Protein AF-A0A7S0MEK9-F1 (afdb_monomer_lite)

Sequence (105 aa):
RLGFVVPIWSTVTAEIKHGTGDGYAVLSGGAAMLDNGMVSFPSLVINRAGFGYVLTFVAGNMVVESDLFQVTSGIANSIKVHNLTKLWKPNAVFPSIVVEVLDVG

Secondary structure (DSSP, 8-state):
-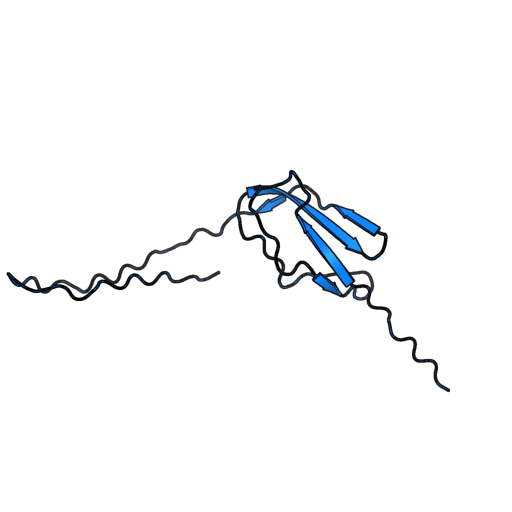---------EEEEEEPTTSS-TT--EES-EEE-BTTB---TT-EESS-EEEE-EEEEETTEEEEPPPEEEPPPP--------------TTPPPPPPP-------

Foldseek 3Di:
DDDPPPPPFWKKFKDWDPPFWDNPWDWDQRIFTDDPNDTDRPPTDTPDWTWFIKMWMDTPPDIDIDDTDTDDDDPLPDQDQPPPPDPDDPPDDDDDRDGDRDDDD

pLDDT: mean 72.7, std 20.37, range [36.72, 96.25]

Radius of gyration: 23.74 Å; chains: 1; bounding box: 60×21×68 Å

Structure (mmCIF, N/CA/C/O backbone):
data_AF-A0A7S0MEK9-F1
#
_entry.id   AF-A0A7S0MEK9-F1
#
loop_
_atom_site.group_PDB
_atom_site.id
_atom_site.type_symbol
_atom_site.label_atom_id
_atom_site.label_alt_id
_atom_site.label_comp_id
_atom_site.label_asym_id
_atom_site.label_entity_id
_atom_site.label_seq_id
_atom_site.pdbx_PDB_ins_code
_atom_site.Cartn_x
_atom_site.Cartn_y
_atom_site.Cartn_z
_atom_site.occupancy
_atom_site.B_iso_or_equiv
_atom_site.auth_seq_id
_atom_site.auth_comp_id
_atom_site.auth_asym_id
_atom_site.auth_atom_id
_atom_site.pdbx_PDB_model_num
ATOM 1 N N . ARG A 1 1 ? 40.146 -5.318 -15.845 1.00 49.53 1 ARG A N 1
ATOM 2 C CA . ARG A 1 1 ? 39.193 -4.616 -14.953 1.00 49.53 1 ARG A 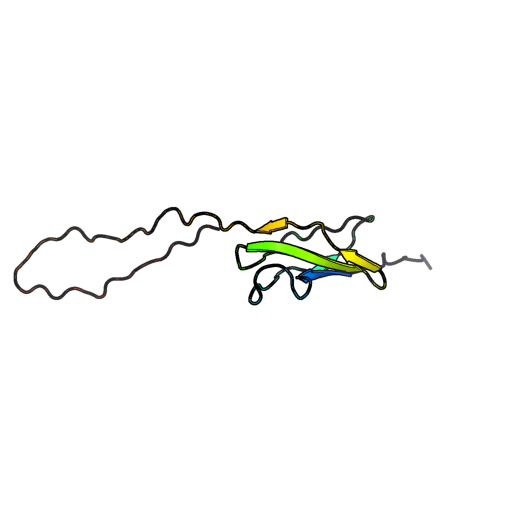CA 1
ATOM 3 C C . ARG A 1 1 ? 37.857 -5.333 -15.081 1.00 49.53 1 ARG A C 1
ATOM 5 O O . ARG A 1 1 ? 37.280 -5.293 -16.155 1.00 49.53 1 ARG A O 1
ATOM 12 N N . LEU A 1 2 ? 37.464 -6.088 -14.054 1.00 41.53 2 LEU A N 1
ATOM 13 C CA . LEU A 1 2 ? 36.213 -6.851 -14.015 1.00 41.53 2 LEU A CA 1
ATOM 14 C C . LEU A 1 2 ? 35.038 -5.869 -14.135 1.00 41.53 2 LEU A C 1
ATOM 16 O O . LEU A 1 2 ? 34.962 -4.908 -13.370 1.00 41.53 2 LEU A O 1
ATOM 20 N N . GLY A 1 3 ? 34.186 -6.059 -15.141 1.00 48.41 3 GLY A N 1
ATOM 21 C CA . GLY A 1 3 ? 32.975 -5.270 -15.332 1.00 48.41 3 GLY A CA 1
ATOM 22 C C . GLY A 1 3 ? 31.895 -5.773 -14.388 1.00 48.41 3 GLY A C 1
ATOM 23 O O . GLY A 1 3 ? 31.186 -6.717 -14.712 1.00 48.41 3 GLY A O 1
ATOM 24 N N . PHE A 1 4 ? 31.799 -5.169 -13.207 1.00 46.28 4 PHE A N 1
ATOM 25 C CA . PHE A 1 4 ? 30.634 -5.331 -12.350 1.00 46.28 4 PHE A CA 1
ATOM 26 C C . PHE A 1 4 ? 29.470 -4.589 -13.016 1.00 46.28 4 PHE A C 1
ATOM 28 O O . PHE A 1 4 ? 29.423 -3.359 -12.999 1.00 46.28 4 PHE A O 1
ATOM 35 N N . VAL A 1 5 ? 28.563 -5.326 -13.658 1.00 50.34 5 VAL A N 1
ATOM 36 C CA . VAL A 1 5 ? 27.223 -4.806 -13.933 1.00 50.34 5 VAL A CA 1
ATOM 37 C C . VAL A 1 5 ? 26.540 -4.739 -12.575 1.00 50.34 5 VAL A C 1
ATOM 39 O O . VAL A 1 5 ? 26.160 -5.765 -12.018 1.00 50.34 5 VAL A O 1
ATOM 42 N N . VAL A 1 6 ? 26.449 -3.534 -12.012 1.00 42.12 6 VAL A N 1
ATOM 43 C CA . VAL A 1 6 ? 25.510 -3.268 -10.921 1.00 42.12 6 VAL A CA 1
ATOM 44 C C . VAL A 1 6 ? 24.129 -3.615 -11.490 1.00 42.12 6 VAL A C 1
ATOM 46 O O . VAL A 1 6 ? 23.776 -3.046 -12.528 1.00 42.12 6 VAL A O 1
ATOM 49 N N . PRO A 1 7 ? 23.360 -4.548 -10.904 1.00 53.50 7 PRO A N 1
ATOM 50 C CA . PRO A 1 7 ? 21.990 -4.755 -11.340 1.00 53.50 7 PRO A CA 1
ATOM 51 C C . PRO A 1 7 ? 21.269 -3.418 -11.169 1.00 53.50 7 PRO A C 1
ATOM 53 O O . PRO A 1 7 ? 21.264 -2.858 -10.078 1.00 53.50 7 PRO A O 1
ATOM 56 N N . ILE A 1 8 ? 20.711 -2.853 -12.237 1.00 57.72 8 ILE A N 1
ATOM 57 C CA . ILE A 1 8 ? 19.874 -1.658 -12.109 1.00 57.72 8 ILE A CA 1
ATOM 58 C C . ILE A 1 8 ? 18.513 -2.097 -11.566 1.00 57.72 8 ILE A C 1
ATOM 60 O O . ILE A 1 8 ? 17.546 -2.238 -12.312 1.00 57.72 8 ILE A O 1
ATOM 64 N N . TRP A 1 9 ? 18.449 -2.382 -10.263 1.00 61.78 9 TRP A N 1
ATOM 65 C CA . TRP A 1 9 ? 17.178 -2.592 -9.575 1.00 61.78 9 TRP A CA 1
ATOM 66 C C . TRP A 1 9 ? 16.338 -1.339 -9.812 1.00 61.78 9 TRP A C 1
ATOM 68 O O . TRP A 1 9 ? 16.685 -0.245 -9.367 1.00 61.78 9 TRP A O 1
ATOM 78 N N . SER A 1 10 ? 15.280 -1.479 -10.601 1.00 74.38 10 SER A N 1
ATOM 79 C CA . SER A 1 10 ? 14.345 -0.387 -10.829 1.00 74.38 10 SER A CA 1
ATOM 80 C C . SER A 1 10 ? 13.371 -0.369 -9.660 1.00 74.38 10 SER A C 1
ATOM 82 O O . SER A 1 10 ? 12.841 -1.409 -9.272 1.00 74.38 10 SER A O 1
ATOM 84 N N . THR A 1 11 ? 13.163 0.799 -9.064 1.00 86.44 11 THR A N 1
ATOM 85 C CA . THR A 1 11 ? 12.116 0.975 -8.057 1.00 86.44 11 THR A CA 1
ATOM 86 C C . THR A 1 11 ? 10.765 0.988 -8.758 1.00 86.44 11 THR A C 1
ATOM 88 O O . THR A 1 11 ? 10.605 1.653 -9.784 1.00 86.44 11 THR A O 1
ATOM 91 N N . VAL A 1 12 ? 9.798 0.272 -8.194 1.00 89.94 12 VAL A N 1
ATOM 92 C CA . VAL A 1 12 ? 8.391 0.358 -8.577 1.00 89.94 12 VAL A CA 1
ATOM 93 C C . VAL A 1 12 ? 7.656 1.121 -7.489 1.00 89.94 12 VAL A C 1
ATOM 95 O O . VAL A 1 12 ? 7.813 0.816 -6.301 1.00 89.94 12 VAL A O 1
ATOM 98 N N . THR A 1 13 ? 6.856 2.101 -7.889 1.00 93.38 13 THR A N 1
ATOM 99 C CA . THR A 1 13 ? 5.940 2.803 -6.990 1.00 93.38 13 THR A CA 1
ATOM 100 C C . THR A 1 13 ? 4.507 2.351 -7.235 1.00 93.38 13 THR A C 1
ATOM 102 O O . THR A 1 13 ? 4.131 2.039 -8.359 1.00 93.38 13 THR A O 1
ATOM 105 N N . ALA A 1 14 ? 3.711 2.295 -6.178 1.00 92.56 14 ALA A N 1
ATOM 106 C CA . ALA A 1 14 ? 2.293 1.999 -6.175 1.00 92.56 14 ALA A CA 1
ATOM 107 C C . ALA A 1 14 ? 1.563 3.192 -5.559 1.00 92.56 14 ALA A C 1
ATOM 109 O O . ALA A 1 14 ? 2.018 3.737 -4.551 1.00 92.56 14 ALA A O 1
ATOM 110 N N . GLU A 1 15 ? 0.435 3.574 -6.147 1.00 95.25 15 GLU A N 1
ATOM 111 C CA . GLU A 1 15 ? -0.431 4.661 -5.685 1.00 95.25 15 GLU A CA 1
ATOM 112 C C . GLU A 1 15 ? -1.904 4.274 -5.867 1.00 95.25 15 GLU A C 1
ATOM 114 O O . GLU A 1 15 ? -2.236 3.449 -6.719 1.00 95.25 15 GLU A O 1
ATOM 119 N N . ILE A 1 16 ? -2.809 4.859 -5.073 1.00 95.00 16 ILE A N 1
ATOM 120 C CA . ILE A 1 16 ? -4.253 4.704 -5.307 1.00 95.00 16 ILE A CA 1
ATOM 121 C C . ILE A 1 16 ? -4.628 5.536 -6.531 1.00 95.00 16 ILE A C 1
ATOM 123 O O . ILE A 1 16 ? -4.370 6.741 -6.574 1.00 95.00 16 ILE A O 1
ATOM 127 N N . LYS A 1 17 ? -5.279 4.905 -7.510 1.00 96.25 17 LYS A N 1
ATOM 128 C CA . LYS A 1 17 ? -5.767 5.595 -8.702 1.00 96.25 17 LYS A CA 1
ATOM 129 C C . LYS A 1 17 ? -6.797 6.653 -8.312 1.00 96.25 17 LYS A C 1
ATOM 131 O O . LYS A 1 17 ? -7.773 6.372 -7.610 1.00 96.25 17 LYS A O 1
ATOM 136 N N . HIS A 1 18 ? -6.614 7.864 -8.826 1.00 94.25 18 HIS A N 1
ATOM 137 C CA . HIS A 1 18 ? -7.530 8.968 -8.569 1.00 94.25 18 HIS A CA 1
ATOM 138 C C . HIS A 1 18 ? -8.964 8.642 -9.025 1.00 94.25 18 HIS A C 1
ATOM 140 O O . HIS A 1 18 ? -9.181 8.131 -10.124 1.00 94.25 18 HIS A O 1
ATOM 146 N N . GLY A 1 19 ? -9.946 8.963 -8.177 1.00 93.00 19 GLY A N 1
ATOM 147 C CA . GLY A 1 19 ? -11.362 8.676 -8.425 1.00 93.00 19 GLY A CA 1
ATOM 148 C C . GLY A 1 19 ? -11.789 7.232 -8.133 1.00 93.00 19 GLY A C 1
ATOM 149 O O . GLY A 1 19 ? -12.897 6.856 -8.506 1.00 93.00 19 GLY A O 1
ATOM 150 N N . THR A 1 20 ? -10.942 6.429 -7.481 1.00 93.44 20 THR A N 1
ATOM 151 C CA . THR A 1 20 ? -11.265 5.056 -7.055 1.00 93.44 20 THR A CA 1
ATOM 152 C C . THR A 1 20 ? -11.220 4.930 -5.531 1.00 93.44 20 THR A C 1
ATOM 154 O O . THR A 1 20 ? -10.527 5.700 -4.865 1.00 93.44 20 THR A O 1
ATOM 157 N N . GLY A 1 21 ? -11.964 3.972 -4.971 1.00 90.69 21 GLY A N 1
ATOM 158 C CA . GLY A 1 21 ? -12.039 3.752 -3.523 1.00 90.69 21 GLY A CA 1
ATOM 159 C C . GLY A 1 21 ? -12.618 4.924 -2.714 1.00 90.69 21 GLY A C 1
ATOM 160 O O . GLY A 1 21 ? -13.439 5.701 -3.200 1.00 90.69 21 GLY A O 1
ATOM 161 N N . ASP A 1 22 ? -12.202 5.033 -1.447 1.00 90.94 22 ASP A N 1
ATOM 162 C CA . ASP A 1 22 ? -12.536 6.164 -0.567 1.00 90.94 22 ASP A CA 1
ATOM 163 C C . ASP A 1 22 ? -11.622 7.367 -0.854 1.00 90.94 22 ASP A C 1
ATOM 165 O O . ASP A 1 22 ? -10.397 7.238 -0.861 1.00 90.94 22 ASP A O 1
ATOM 169 N N . GLY A 1 23 ? -12.208 8.554 -1.041 1.00 90.44 23 GLY A N 1
ATOM 170 C CA . GLY A 1 23 ? -11.474 9.768 -1.426 1.00 90.44 23 GLY A CA 1
ATOM 171 C C . GLY A 1 23 ? -10.480 10.302 -0.386 1.00 90.44 23 GLY A C 1
ATOM 172 O O . GLY A 1 23 ? -9.694 11.192 -0.700 1.00 90.44 23 GLY A O 1
ATOM 173 N N . TYR A 1 24 ? -10.492 9.773 0.836 1.00 88.50 24 TYR A N 1
ATOM 174 C CA . TYR A 1 24 ? -9.546 10.115 1.899 1.00 88.50 24 TYR A CA 1
ATOM 175 C C . TYR A 1 24 ? -8.659 8.921 2.289 1.00 88.50 24 TYR A C 1
ATOM 177 O O . TYR A 1 24 ? -8.019 8.938 3.350 1.00 88.50 24 TYR A O 1
ATOM 185 N N . ALA A 1 25 ? -8.648 7.863 1.476 1.00 88.94 25 ALA A N 1
ATOM 186 C CA . ALA A 1 25 ? -7.741 6.745 1.652 1.00 88.94 25 ALA A CA 1
ATOM 187 C C . ALA A 1 25 ? -6.300 7.154 1.330 1.00 88.94 25 ALA A C 1
ATOM 189 O O . ALA A 1 25 ? -6.028 7.911 0.401 1.00 88.94 25 ALA A O 1
ATOM 190 N N . VAL A 1 26 ? -5.370 6.613 2.106 1.00 91.25 26 VAL A N 1
ATOM 191 C CA . VAL A 1 26 ? -3.932 6.823 1.981 1.00 91.25 26 VAL A CA 1
ATOM 192 C C . VAL A 1 26 ? -3.277 5.463 1.813 1.00 91.25 26 VAL A C 1
ATOM 194 O O . VAL A 1 26 ? -3.527 4.547 2.601 1.00 91.25 26 VAL A O 1
ATOM 197 N N . LEU A 1 27 ? -2.423 5.354 0.795 1.00 92.69 27 LEU A N 1
ATOM 198 C CA . LEU A 1 27 ? -1.556 4.205 0.585 1.00 92.69 27 LEU A CA 1
ATOM 199 C C . LEU A 1 27 ? -0.204 4.448 1.256 1.00 92.69 27 LEU A C 1
ATOM 201 O O . LEU A 1 27 ? 0.436 5.472 1.029 1.00 92.69 27 LEU A O 1
ATOM 205 N N . SER A 1 28 ? 0.236 3.491 2.061 1.00 91.50 28 SER A N 1
ATOM 206 C CA . SER A 1 28 ? 1.565 3.462 2.677 1.00 91.50 28 SER A CA 1
ATOM 207 C C . SER A 1 28 ? 2.347 2.247 2.184 1.00 91.50 28 SER A C 1
ATOM 209 O O . SER A 1 28 ? 1.750 1.249 1.788 1.00 91.50 28 SER A O 1
ATOM 211 N N . GLY A 1 29 ? 3.681 2.332 2.179 1.00 89.75 29 GLY A N 1
ATOM 212 C CA . GLY A 1 29 ? 4.550 1.224 1.751 1.00 89.75 29 GLY A CA 1
ATOM 213 C C . GLY A 1 29 ? 4.511 0.911 0.253 1.00 89.75 29 GLY A C 1
ATOM 214 O O . GLY A 1 29 ? 4.933 -0.165 -0.159 1.00 89.75 29 GLY A O 1
ATOM 215 N N . GLY A 1 30 ? 4.031 1.846 -0.569 1.00 91.25 30 GLY A N 1
ATOM 216 C CA . GLY A 1 30 ? 3.923 1.701 -2.021 1.00 91.25 30 GLY A CA 1
ATOM 217 C C . GLY A 1 30 ? 5.244 1.790 -2.785 1.00 91.25 30 GLY A C 1
ATOM 218 O O . GLY A 1 30 ? 5.210 2.102 -3.959 1.00 91.25 30 GLY A O 1
ATOM 219 N N . ALA A 1 31 ? 6.409 1.561 -2.181 1.00 90.94 31 ALA A N 1
ATOM 220 C CA . ALA A 1 31 ? 7.687 1.560 -2.896 1.00 90.94 31 ALA A CA 1
ATOM 221 C C . ALA A 1 31 ? 8.416 0.238 -2.658 1.00 90.94 31 ALA A C 1
ATOM 223 O O . ALA A 1 31 ? 8.619 -0.159 -1.510 1.00 90.94 31 ALA A O 1
ATOM 224 N N . ALA A 1 32 ? 8.817 -0.432 -3.736 1.00 87.81 32 ALA A N 1
ATOM 225 C CA . ALA A 1 32 ? 9.530 -1.702 -3.669 1.00 87.81 32 ALA A CA 1
ATOM 226 C C . ALA A 1 32 ? 10.563 -1.826 -4.794 1.00 87.81 32 ALA A C 1
ATOM 228 O O . ALA A 1 32 ? 10.464 -1.176 -5.836 1.00 87.81 32 ALA A O 1
ATOM 229 N N . MET A 1 33 ? 11.575 -2.661 -4.572 1.00 86.88 33 MET A N 1
ATOM 230 C CA . MET A 1 33 ? 12.588 -2.964 -5.581 1.00 86.88 33 MET A CA 1
ATOM 231 C C . MET A 1 33 ? 12.085 -4.075 -6.499 1.00 86.88 33 MET A C 1
ATOM 233 O O . MET A 1 33 ? 11.532 -5.070 -6.030 1.00 86.88 33 MET A O 1
ATOM 237 N N . LEU A 1 34 ? 12.299 -3.910 -7.801 1.00 83.12 34 LEU A N 1
ATOM 238 C CA . LEU A 1 34 ? 12.105 -4.982 -8.765 1.00 83.12 34 LEU A CA 1
ATOM 239 C C . LEU A 1 34 ? 13.202 -6.040 -8.582 1.00 83.12 34 LEU A C 1
ATOM 241 O O . LEU A 1 34 ? 14.390 -5.717 -8.664 1.00 83.12 34 LEU A O 1
ATOM 245 N N . ASP A 1 35 ? 12.801 -7.294 -8.395 1.00 82.00 35 ASP A N 1
ATOM 246 C CA . ASP A 1 35 ? 13.697 -8.440 -8.263 1.00 82.00 35 ASP A CA 1
ATOM 247 C C . ASP A 1 35 ? 13.321 -9.528 -9.274 1.00 82.00 35 ASP A C 1
ATOM 249 O O . ASP A 1 35 ? 12.212 -10.059 -9.270 1.00 82.00 35 ASP A O 1
ATOM 253 N N . ASN A 1 36 ? 14.239 -9.823 -10.196 1.00 80.44 36 ASN A N 1
ATOM 254 C CA . ASN A 1 36 ? 14.080 -10.843 -11.237 1.00 80.44 36 ASN A CA 1
ATOM 255 C C . ASN A 1 36 ? 12.733 -10.791 -12.008 1.00 80.44 36 ASN A C 1
ATOM 257 O O . ASN A 1 36 ? 12.161 -11.821 -12.360 1.00 80.44 36 ASN A O 1
ATOM 261 N N . GLY A 1 37 ? 12.217 -9.580 -12.259 1.00 76.19 37 GLY A N 1
ATOM 262 C CA . GLY A 1 37 ? 10.950 -9.344 -12.966 1.00 76.19 37 GLY 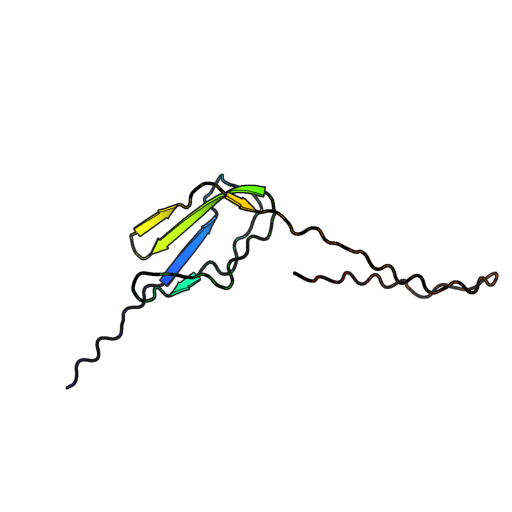A CA 1
ATOM 263 C C . GLY A 1 37 ? 9.691 -9.406 -12.092 1.00 76.19 37 GLY A C 1
ATOM 264 O O . GLY A 1 37 ? 8.597 -9.174 -12.600 1.00 76.19 37 GLY A O 1
ATOM 265 N N . MET A 1 38 ? 9.831 -9.668 -10.793 1.00 81.81 38 MET A N 1
ATOM 266 C CA . MET A 1 38 ? 8.747 -9.647 -9.815 1.00 81.81 38 MET A CA 1
ATOM 267 C C . MET A 1 38 ? 8.953 -8.496 -8.829 1.00 81.81 38 MET A C 1
ATOM 269 O O . MET A 1 38 ? 10.075 -8.134 -8.485 1.00 81.81 38 MET A O 1
ATOM 273 N N . VAL A 1 39 ? 7.861 -7.905 -8.356 1.00 84.12 39 VAL A N 1
ATOM 274 C CA . VAL A 1 39 ? 7.895 -6.910 -7.284 1.00 84.12 39 VAL A CA 1
ATOM 275 C C . VAL A 1 39 ? 6.923 -7.323 -6.191 1.00 84.12 39 VAL A C 1
ATOM 277 O O . VAL A 1 39 ? 5.824 -7.797 -6.468 1.00 84.12 39 VAL A O 1
ATOM 280 N N . SER A 1 40 ? 7.345 -7.189 -4.939 1.00 85.19 40 SER A N 1
ATOM 281 C CA . SER A 1 40 ? 6.520 -7.467 -3.765 1.00 85.19 40 SER A CA 1
ATOM 282 C C . SER A 1 40 ? 6.555 -6.268 -2.831 1.00 85.19 40 SER A C 1
ATOM 284 O O . SER A 1 40 ? 7.625 -5.734 -2.551 1.00 85.19 40 SER A O 1
ATOM 286 N N . PHE A 1 41 ? 5.386 -5.862 -2.338 1.00 86.44 41 PHE A N 1
ATOM 287 C CA . PHE A 1 41 ? 5.230 -4.740 -1.412 1.00 86.44 41 PHE A CA 1
ATOM 288 C C . PHE A 1 41 ? 4.843 -5.278 -0.023 1.00 86.44 41 PHE A C 1
ATOM 290 O O . PHE A 1 41 ? 3.656 -5.394 0.276 1.00 86.44 41 PHE A O 1
ATOM 297 N N . PRO A 1 42 ? 5.814 -5.646 0.835 1.00 82.44 42 PRO A N 1
ATOM 298 C CA . PRO A 1 42 ? 5.527 -6.308 2.112 1.00 82.44 42 PRO A CA 1
ATOM 299 C C . PRO A 1 42 ? 4.854 -5.390 3.142 1.00 82.44 42 PRO A C 1
ATOM 301 O O . PRO A 1 42 ? 4.257 -5.874 4.095 1.00 82.44 42 PRO A O 1
ATOM 304 N N . SER A 1 43 ? 4.953 -4.072 2.960 1.00 84.88 43 SER A N 1
ATOM 305 C CA . SER A 1 43 ? 4.404 -3.062 3.873 1.00 84.88 43 SER A CA 1
ATOM 306 C C . SER A 1 43 ? 3.253 -2.266 3.256 1.00 84.88 43 SER A C 1
ATOM 308 O O . SER A 1 43 ? 2.990 -1.146 3.691 1.00 84.88 43 SER A O 1
ATOM 310 N N . LEU A 1 44 ? 2.601 -2.802 2.218 1.00 87.88 44 LEU A N 1
ATOM 311 C CA . LEU A 1 44 ? 1.521 -2.106 1.525 1.00 87.88 44 LEU A CA 1
ATOM 312 C C . LEU A 1 44 ? 0.271 -2.035 2.405 1.00 87.88 44 LEU A C 1
ATOM 314 O O . LEU A 1 44 ? -0.316 -3.063 2.737 1.00 87.88 44 LEU A O 1
ATOM 318 N N . VAL A 1 45 ? -0.153 -0.824 2.758 1.00 90.00 45 VAL A N 1
ATOM 319 C CA . VAL A 1 45 ? -1.322 -0.602 3.621 1.00 90.00 45 VAL A CA 1
ATOM 320 C C . VAL A 1 45 ? -2.212 0.480 3.031 1.00 90.00 45 VAL A C 1
ATOM 322 O O . VAL A 1 45 ? -1.737 1.567 2.706 1.00 90.00 45 VAL A O 1
ATOM 325 N N . ILE A 1 46 ? -3.513 0.198 2.949 1.00 89.81 46 ILE A N 1
ATOM 326 C CA . ILE A 1 46 ? -4.560 1.194 2.710 1.00 89.81 46 ILE A CA 1
ATOM 327 C C . ILE A 1 46 ? -5.285 1.409 4.036 1.00 89.81 46 ILE A C 1
ATOM 329 O O . ILE A 1 46 ? -5.826 0.471 4.616 1.00 89.81 46 ILE A O 1
ATOM 333 N N . ASN A 1 47 ? -5.291 2.644 4.530 1.00 89.06 47 ASN A N 1
ATOM 334 C CA . ASN A 1 47 ? -5.796 2.971 5.869 1.00 89.06 47 ASN A CA 1
ATOM 335 C C . ASN A 1 47 ? -7.333 2.963 6.006 1.00 89.06 47 ASN A C 1
ATOM 337 O O . ASN A 1 47 ? -7.845 3.219 7.095 1.00 89.06 47 ASN A O 1
ATOM 341 N N . ARG A 1 48 ? -8.079 2.736 4.920 1.00 87.19 48 ARG A N 1
ATOM 342 C CA . ARG A 1 48 ? -9.545 2.779 4.907 1.00 87.19 48 ARG A CA 1
ATOM 343 C C . ARG A 1 48 ? -10.129 1.585 4.176 1.00 87.19 48 ARG A C 1
ATOM 345 O O . ARG A 1 48 ? -9.659 1.203 3.110 1.00 87.19 48 ARG A O 1
ATOM 352 N N . ALA A 1 49 ? -11.185 1.033 4.761 1.00 88.44 49 ALA A N 1
ATOM 353 C CA . ALA A 1 49 ? -12.019 0.050 4.097 1.00 88.44 49 ALA A CA 1
ATOM 354 C C . ALA A 1 49 ? -12.917 0.725 3.054 1.00 88.44 49 ALA A C 1
ATOM 356 O O . ALA A 1 49 ? -13.373 1.851 3.252 1.00 88.44 49 ALA A O 1
ATOM 357 N N . GLY A 1 50 ? -13.201 0.022 1.964 1.00 87.44 50 GLY A N 1
ATOM 358 C CA . GLY A 1 50 ? -14.017 0.523 0.867 1.00 87.44 50 GLY A CA 1
ATOM 359 C C . GLY A 1 50 ? -14.009 -0.411 -0.339 1.00 87.44 50 GLY A C 1
ATOM 360 O O . GLY A 1 50 ? -13.230 -1.362 -0.418 1.00 87.44 50 GLY A O 1
ATOM 361 N N . PHE A 1 51 ? -14.891 -0.129 -1.291 1.00 90.38 51 PHE A N 1
ATOM 362 C CA . PHE A 1 51 ? -15.036 -0.896 -2.525 1.00 90.38 51 PHE A CA 1
ATOM 363 C C . PHE A 1 51 ? -14.469 -0.128 -3.716 1.00 90.38 51 PHE A C 1
ATOM 365 O O . PHE A 1 51 ? -14.477 1.101 -3.731 1.00 90.38 51 PHE A O 1
ATOM 372 N N . GLY A 1 52 ? -14.044 -0.865 -4.741 1.00 89.81 52 GLY A N 1
ATOM 373 C CA . GLY A 1 52 ? -13.663 -0.288 -6.026 1.00 89.81 52 GLY A CA 1
ATOM 374 C C . GLY A 1 52 ? -12.344 0.472 -5.984 1.00 89.81 52 GLY A C 1
ATOM 375 O O . GLY A 1 52 ? -12.210 1.471 -6.683 1.00 89.81 52 GLY A O 1
ATOM 376 N N . TYR A 1 53 ? -11.390 0.027 -5.165 1.00 91.06 53 TYR A N 1
ATOM 377 C CA . TYR A 1 53 ? -10.016 0.509 -5.242 1.00 91.06 53 TYR A CA 1
ATOM 378 C C . TYR A 1 53 ? -9.345 -0.011 -6.512 1.00 91.06 53 TYR A C 1
ATOM 380 O O . TYR A 1 53 ? -9.576 -1.149 -6.927 1.00 91.06 53 TYR A O 1
ATOM 388 N N . VAL A 1 54 ? -8.485 0.824 -7.090 1.00 94.19 54 VAL A N 1
ATOM 389 C CA . VAL A 1 54 ? -7.524 0.450 -8.130 1.00 94.19 54 VAL A CA 1
ATOM 390 C C . VAL A 1 54 ? -6.163 0.995 -7.717 1.00 94.19 54 VAL A C 1
ATOM 392 O O . VAL A 1 54 ? -6.062 2.143 -7.277 1.00 94.19 54 VAL A O 1
ATOM 395 N N . LEU A 1 55 ? -5.118 0.181 -7.853 1.00 93.75 55 LEU A N 1
ATOM 396 C CA . LEU A 1 55 ? -3.740 0.624 -7.668 1.00 93.75 55 LEU A CA 1
ATOM 397 C C . LEU A 1 55 ? -3.079 0.857 -9.021 1.00 93.75 55 LEU A C 1
ATOM 399 O O . LEU A 1 55 ? -3.179 0.020 -9.916 1.00 93.75 55 LEU A O 1
ATOM 403 N N . THR A 1 56 ? -2.384 1.982 -9.144 1.00 93.44 56 THR A N 1
ATOM 404 C CA . THR A 1 56 ? -1.505 2.286 -10.271 1.00 93.44 56 THR A CA 1
ATOM 405 C C . THR A 1 56 ? -0.073 1.975 -9.861 1.00 93.44 56 THR A C 1
ATOM 407 O O . THR A 1 56 ? 0.426 2.519 -8.878 1.00 93.44 56 THR A O 1
ATOM 410 N N . PHE A 1 57 ? 0.591 1.112 -10.622 1.00 90.12 57 PHE A N 1
ATOM 411 C CA . PHE A 1 57 ? 1.995 0.763 -10.467 1.00 90.12 57 PHE A CA 1
ATOM 412 C C . PHE A 1 57 ? 2.821 1.452 -11.549 1.00 90.12 57 PHE A C 1
ATOM 414 O O . PHE A 1 57 ? 2.489 1.368 -12.734 1.00 90.12 57 PHE A O 1
ATOM 421 N N . VAL A 1 58 ? 3.911 2.103 -11.152 1.00 89.88 58 VAL A N 1
ATOM 422 C CA . VAL A 1 58 ? 4.830 2.801 -12.053 1.00 89.88 58 VAL A CA 1
ATOM 423 C C . VAL A 1 58 ? 6.225 2.207 -11.913 1.00 89.88 58 VAL A C 1
ATOM 425 O O . VAL A 1 58 ? 6.792 2.178 -10.823 1.00 89.88 58 VAL A O 1
ATOM 428 N N . ALA A 1 59 ? 6.785 1.746 -13.030 1.00 87.56 59 ALA A N 1
ATOM 429 C CA . ALA A 1 59 ? 8.145 1.226 -13.125 1.00 87.56 59 ALA A CA 1
ATOM 430 C C . ALA A 1 59 ? 8.859 1.904 -14.304 1.00 87.56 59 ALA A C 1
ATOM 432 O O . ALA A 1 59 ? 8.688 1.523 -15.463 1.00 87.56 59 ALA A O 1
ATOM 433 N N . GLY A 1 60 ? 9.633 2.956 -14.023 1.00 84.50 60 GLY A N 1
ATOM 434 C CA . GLY A 1 60 ? 10.249 3.776 -15.069 1.00 84.50 60 GLY A CA 1
ATOM 435 C C . GLY A 1 60 ? 9.194 4.466 -15.943 1.00 84.50 60 GLY A C 1
ATOM 436 O O . GLY A 1 60 ? 8.513 5.375 -15.483 1.00 84.50 60 GLY A O 1
ATOM 437 N N . ASN A 1 61 ? 9.068 4.044 -17.203 1.00 83.94 61 ASN A N 1
ATOM 438 C CA . ASN A 1 61 ? 8.068 4.550 -18.154 1.00 83.94 61 ASN A CA 1
ATOM 439 C C . ASN A 1 61 ? 6.836 3.638 -18.303 1.00 83.94 61 ASN A C 1
ATOM 441 O O . ASN A 1 61 ? 5.944 3.950 -19.091 1.00 83.94 61 ASN A O 1
ATOM 445 N N . MET A 1 62 ? 6.791 2.510 -17.591 1.00 84.50 62 MET A N 1
ATOM 446 C CA . MET A 1 62 ? 5.652 1.598 -17.605 1.00 84.50 62 MET A CA 1
ATOM 447 C C . MET A 1 62 ? 4.653 1.992 -16.523 1.00 84.50 62 MET A C 1
ATOM 449 O O . MET A 1 62 ? 5.039 2.234 -15.380 1.00 84.50 62 MET A O 1
ATOM 453 N N . VAL A 1 63 ? 3.374 2.011 -16.892 1.00 90.38 63 VAL A N 1
ATOM 454 C CA . VAL A 1 63 ? 2.245 2.252 -15.990 1.00 90.38 63 VAL A CA 1
ATOM 455 C C . VAL A 1 63 ? 1.270 1.094 -16.145 1.00 90.38 63 VAL A C 1
ATOM 457 O O . VAL A 1 63 ? 0.853 0.785 -17.262 1.00 90.38 63 VAL A O 1
ATOM 460 N N . VAL A 1 64 ? 0.931 0.441 -15.037 1.00 87.62 64 VAL A N 1
ATOM 461 C CA . VAL A 1 64 ? 0.016 -0.708 -14.996 1.00 87.62 64 VAL A CA 1
ATOM 462 C C . VAL A 1 64 ? -1.009 -0.480 -13.896 1.00 87.62 64 VAL A C 1
ATOM 464 O O . VAL A 1 64 ? -0.671 0.030 -12.833 1.00 87.62 64 VAL A O 1
ATOM 467 N N . GLU A 1 65 ? -2.258 -0.856 -14.136 1.00 92.25 65 GLU A N 1
ATOM 468 C CA . GLU A 1 65 ? -3.326 -0.771 -13.140 1.00 92.25 65 GLU A CA 1
ATOM 469 C C . GLU A 1 65 ? -3.724 -2.167 -12.654 1.00 92.25 65 GLU A C 1
ATOM 471 O O . GLU A 1 65 ? -3.652 -3.137 -13.411 1.00 92.25 65 GLU A O 1
ATOM 476 N N . SER A 1 66 ? -4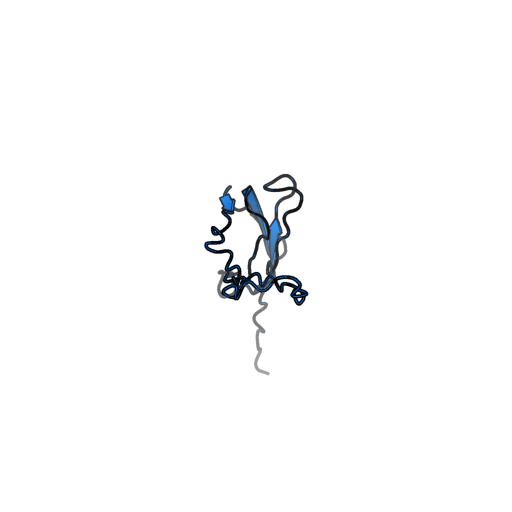.136 -2.273 -11.391 1.00 92.00 66 SER A N 1
ATOM 477 C CA . SER A 1 66 ? -4.779 -3.481 -10.873 1.00 92.00 66 SER A CA 1
ATOM 478 C C . SER A 1 66 ? -6.216 -3.612 -11.378 1.00 92.00 66 SER A C 1
ATOM 480 O O . SER A 1 66 ? -6.854 -2.628 -11.757 1.00 92.00 66 SER A O 1
ATOM 482 N N . ASP A 1 67 ? -6.778 -4.812 -11.255 1.00 92.31 67 ASP A N 1
ATOM 483 C CA . ASP A 1 67 ? -8.229 -4.978 -11.282 1.00 92.31 67 ASP A CA 1
ATOM 484 C C . ASP A 1 67 ? -8.889 -4.252 -10.098 1.00 92.31 67 ASP A C 1
ATOM 486 O O . ASP A 1 67 ? -8.233 -3.883 -9.116 1.00 92.31 67 ASP A O 1
ATOM 490 N N . LEU A 1 68 ? -10.208 -4.059 -10.187 1.00 91.00 68 LEU A N 1
ATOM 491 C CA . LEU A 1 68 ? -11.011 -3.532 -9.086 1.00 91.00 68 LEU A CA 1
ATOM 492 C C . LEU A 1 68 ? -10.984 -4.504 -7.905 1.00 91.00 68 LEU A C 1
ATOM 494 O O . LEU A 1 68 ? -11.334 -5.677 -8.046 1.00 91.00 68 LEU A O 1
ATOM 498 N N . PHE A 1 69 ? -10.656 -3.994 -6.722 1.00 91.00 69 PHE A N 1
ATOM 499 C CA . PHE A 1 69 ? -10.704 -4.771 -5.487 1.00 91.00 69 PHE A CA 1
ATOM 500 C C . PHE A 1 69 ? -11.397 -4.007 -4.357 1.00 91.00 69 PHE A C 1
ATOM 502 O O . PHE A 1 69 ? -11.662 -2.804 -4.429 1.00 91.00 69 PHE A O 1
ATOM 509 N N . GLN A 1 70 ? -11.739 -4.744 -3.304 1.00 90.06 70 GLN A N 1
ATOM 510 C CA . GLN A 1 70 ? -12.289 -4.199 -2.068 1.00 90.06 70 GLN A CA 1
ATOM 511 C C . GLN A 1 70 ? -11.255 -4.317 -0.949 1.00 90.06 70 GLN A C 1
ATOM 513 O O . GLN A 1 70 ? -10.567 -5.332 -0.841 1.00 90.06 70 GLN A O 1
ATOM 518 N N . VAL A 1 71 ? -11.175 -3.291 -0.108 1.00 87.25 71 VAL A N 1
ATOM 519 C CA . VAL A 1 71 ? -10.439 -3.318 1.156 1.00 87.25 71 VAL A CA 1
ATOM 520 C C . VAL A 1 71 ? -11.471 -3.489 2.258 1.00 87.25 71 VAL A C 1
ATOM 522 O O . VAL A 1 71 ? -12.324 -2.627 2.457 1.00 87.25 71 VAL A O 1
ATOM 525 N N . THR A 1 72 ? -11.417 -4.601 2.980 1.00 82.75 72 THR A N 1
ATOM 526 C CA . THR A 1 72 ? -12.303 -4.854 4.121 1.00 8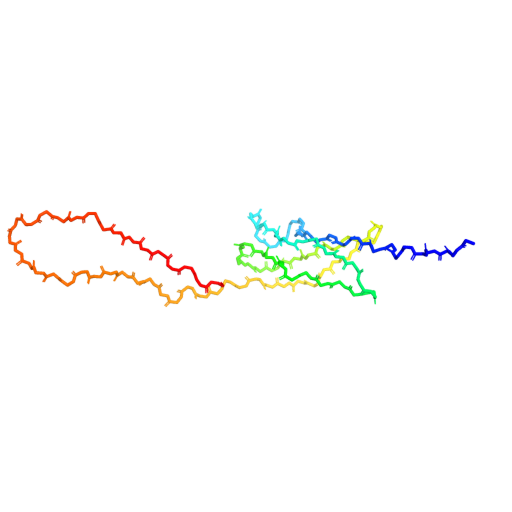2.75 72 THR A CA 1
ATOM 527 C C . THR A 1 72 ? -11.556 -4.567 5.414 1.00 82.75 72 THR A C 1
ATOM 529 O O . THR A 1 72 ? -10.474 -5.112 5.626 1.00 82.75 72 THR A O 1
ATOM 532 N N . SER A 1 73 ? -12.126 -3.752 6.303 1.00 70.38 73 SER A N 1
ATOM 533 C CA . SER A 1 73 ? -11.593 -3.613 7.660 1.00 70.38 73 SER A CA 1
ATOM 534 C C . SER A 1 73 ? -11.756 -4.938 8.396 1.00 70.38 73 SER A C 1
ATOM 536 O O . SER A 1 73 ? -12.857 -5.497 8.414 1.00 70.38 73 SER A O 1
ATOM 538 N N . GLY A 1 74 ? -10.693 -5.412 9.046 1.00 60.03 74 GLY A N 1
ATOM 539 C CA . GLY A 1 74 ? -10.832 -6.431 10.080 1.00 60.03 74 GLY A CA 1
ATOM 540 C C . GLY A 1 74 ? -11.794 -5.930 11.159 1.00 60.03 74 GLY A C 1
ATOM 541 O O . GLY A 1 74 ? -11.780 -4.755 11.524 1.00 60.03 74 GLY A O 1
ATOM 542 N N . ILE A 1 75 ? -12.681 -6.798 11.634 1.00 47.75 75 ILE A N 1
ATOM 543 C CA . ILE A 1 75 ? -13.613 -6.453 12.709 1.00 47.75 75 ILE A CA 1
ATOM 544 C C . ILE A 1 75 ? -12.779 -6.251 13.983 1.00 47.75 75 ILE A C 1
ATOM 546 O O . ILE A 1 75 ? -12.092 -7.177 14.413 1.00 47.75 75 ILE A O 1
ATOM 550 N N . ALA A 1 76 ? -12.824 -5.067 14.602 1.00 45.81 76 ALA A N 1
ATOM 551 C CA . ALA A 1 76 ? -12.253 -4.873 15.934 1.00 45.81 76 ALA A CA 1
ATOM 552 C C . ALA A 1 76 ? -13.061 -5.718 16.937 1.00 45.81 76 ALA A C 1
ATOM 554 O O . ALA A 1 76 ? -14.189 -5.377 17.288 1.00 45.81 76 ALA A O 1
ATOM 555 N N . ASN A 1 77 ? -12.514 -6.862 17.357 1.00 45.78 77 ASN A N 1
ATOM 556 C CA . ASN A 1 77 ? -13.278 -7.899 18.063 1.00 45.78 77 ASN A CA 1
ATOM 557 C C . ASN A 1 77 ? -13.451 -7.680 19.577 1.00 45.78 77 ASN A C 1
ATOM 559 O O . ASN A 1 77 ? -14.148 -8.466 20.215 1.00 45.78 77 ASN A O 1
ATOM 563 N N . SER A 1 78 ? -12.871 -6.643 20.192 1.00 43.38 78 SER A N 1
ATOM 564 C CA . SER A 1 78 ? -13.213 -6.327 21.585 1.00 43.38 78 SER A CA 1
ATOM 565 C C . SER A 1 78 ? -12.794 -4.932 22.023 1.00 43.38 78 SER A C 1
ATOM 567 O O . SER A 1 78 ? -11.624 -4.573 21.925 1.00 43.38 78 SER A O 1
ATOM 569 N N . ILE A 1 79 ? -13.723 -4.217 22.652 1.00 44.28 79 ILE A N 1
ATOM 570 C CA . ILE A 1 79 ? -13.402 -3.163 23.614 1.00 44.28 79 ILE A CA 1
ATOM 571 C C . ILE A 1 79 ? -13.331 -3.839 24.987 1.00 44.28 79 ILE A C 1
ATOM 573 O O . ILE A 1 79 ? -14.352 -4.286 25.512 1.00 44.28 79 ILE A O 1
ATOM 577 N N . LYS A 1 80 ? -12.138 -3.935 25.582 1.00 46.41 80 LYS A N 1
ATOM 578 C CA . LYS A 1 80 ? -12.002 -4.343 26.986 1.00 46.41 80 LYS A CA 1
ATOM 579 C C . LYS A 1 80 ? -12.117 -3.106 27.869 1.00 46.41 80 LYS A C 1
ATOM 581 O O . LYS A 1 80 ? -11.150 -2.388 28.081 1.00 46.41 80 LYS A O 1
ATOM 586 N N . VAL A 1 81 ? -13.307 -2.859 28.408 1.00 51.28 81 VAL A N 1
ATOM 587 C CA . VAL A 1 81 ? -13.463 -1.909 29.517 1.00 51.28 81 VAL A CA 1
ATOM 588 C C . VAL A 1 81 ? -13.031 -2.627 30.794 1.00 51.28 81 VAL A C 1
ATOM 590 O O . VAL A 1 81 ? -13.682 -3.588 31.209 1.00 51.28 81 VAL A O 1
ATOM 593 N N . HIS A 1 82 ? -11.946 -2.185 31.433 1.00 47.06 82 HIS A N 1
ATOM 594 C CA . HIS A 1 82 ? -11.615 -2.630 32.787 1.00 47.06 82 HIS A CA 1
ATOM 595 C C . HIS A 1 82 ? -12.682 -2.095 33.755 1.00 47.06 82 HIS A C 1
ATOM 597 O O . HIS A 1 82 ? -12.558 -1.004 34.306 1.00 47.06 82 HIS A O 1
ATOM 603 N N . ASN A 1 83 ? -13.757 -2.859 33.973 1.00 44.81 83 ASN A N 1
ATOM 604 C CA . ASN A 1 83 ? -14.633 -2.642 35.119 1.00 44.81 83 ASN A CA 1
ATOM 605 C C . ASN A 1 83 ? -13.828 -2.998 36.371 1.00 44.81 83 ASN A C 1
ATOM 607 O O . ASN A 1 83 ? -13.735 -4.170 36.736 1.00 44.81 83 ASN A O 1
ATOM 611 N N . LEU A 1 84 ? -13.230 -2.003 37.031 1.00 45.22 84 LEU A N 1
ATOM 612 C CA . LEU A 1 84 ? -12.765 -2.191 38.401 1.00 45.22 84 LEU A CA 1
ATOM 613 C C . LEU A 1 84 ? -13.994 -2.593 39.217 1.00 45.22 84 LEU A C 1
ATOM 615 O O . LEU A 1 84 ? -14.936 -1.814 39.371 1.00 45.22 84 LEU A O 1
ATOM 619 N N . THR A 1 85 ? -14.021 -3.845 39.665 1.00 43.34 85 THR A N 1
ATOM 620 C CA . THR A 1 85 ? -15.089 -4.394 40.494 1.00 43.34 85 THR A CA 1
ATOM 621 C C . THR A 1 85 ? -15.356 -3.449 41.656 1.00 43.34 85 THR A C 1
ATOM 623 O O . THR A 1 85 ? -14.515 -3.208 42.521 1.00 43.34 85 THR A O 1
ATOM 626 N N . LYS A 1 86 ? -16.550 -2.874 41.609 1.00 46.50 86 LYS A N 1
ATOM 627 C CA . LYS A 1 86 ? -17.097 -1.871 42.507 1.00 46.50 86 LYS A CA 1
ATOM 628 C C . LYS A 1 86 ? -17.151 -2.411 43.941 1.00 46.50 86 LYS A C 1
ATOM 630 O O . LYS A 1 86 ? -18.009 -3.229 44.252 1.00 46.50 86 LYS A O 1
ATOM 635 N N . LEU A 1 87 ? -16.326 -1.888 44.846 1.00 39.38 87 LEU A N 1
ATOM 636 C CA . LEU A 1 87 ? -16.729 -1.772 46.250 1.00 39.38 87 LEU A CA 1
ATOM 637 C C . LEU A 1 87 ? -17.515 -0.463 46.364 1.00 39.38 87 LEU A C 1
ATOM 639 O O . LEU A 1 87 ? -16.934 0.613 46.473 1.00 39.38 87 LEU A O 1
ATOM 643 N N . TRP A 1 88 ? -18.843 -0.534 46.254 1.00 36.72 88 TRP A N 1
ATOM 644 C CA . TRP A 1 88 ? -19.697 0.631 46.480 1.00 36.72 88 TRP A CA 1
ATOM 645 C C . TRP A 1 88 ? -19.540 1.081 47.938 1.00 36.72 88 TRP A C 1
ATOM 647 O O . TRP A 1 88 ? -19.867 0.337 48.860 1.00 36.72 88 TRP A O 1
ATOM 657 N N . LYS A 1 89 ? -19.039 2.301 48.133 1.00 46.62 89 LYS A N 1
ATOM 658 C CA . LYS A 1 89 ? -19.164 3.061 49.378 1.00 46.62 89 LYS A CA 1
ATOM 659 C C . LYS A 1 89 ? -19.830 4.396 49.039 1.00 46.62 89 LYS A C 1
ATOM 661 O O . LYS A 1 89 ? -19.440 5.004 48.037 1.00 46.62 89 LYS A O 1
ATOM 666 N N . PRO A 1 90 ? -20.801 4.874 49.833 1.00 37.41 90 PRO A N 1
ATOM 667 C CA . PRO A 1 90 ? -21.264 6.252 49.724 1.00 37.41 90 PRO A CA 1
ATOM 668 C C . PRO A 1 90 ? -20.060 7.213 49.795 1.00 37.41 90 PRO A C 1
ATOM 670 O O . PRO A 1 90 ? -19.198 7.047 50.655 1.00 37.41 90 PRO A O 1
ATOM 673 N N . ASN A 1 91 ? -19.992 8.183 48.875 1.00 55.84 91 ASN A N 1
ATOM 674 C CA . ASN A 1 91 ? -19.011 9.283 48.829 1.00 55.84 91 ASN A CA 1
ATOM 675 C C . ASN A 1 91 ? -17.565 8.951 48.385 1.00 55.84 91 ASN A C 1
ATOM 677 O O . ASN A 1 91 ? -16.657 9.737 48.649 1.00 55.84 91 ASN A O 1
ATOM 681 N N . ALA A 1 92 ? -17.317 7.849 47.669 1.00 53.03 92 ALA A N 1
ATOM 682 C CA . ALA A 1 92 ? -15.998 7.611 47.066 1.00 53.03 92 ALA A CA 1
ATOM 683 C C . ALA A 1 92 ? -15.799 8.427 45.770 1.00 53.03 92 ALA A C 1
ATOM 685 O O . ALA A 1 92 ? -16.599 8.333 44.840 1.00 53.03 92 ALA A O 1
ATOM 686 N N . VAL A 1 93 ? -14.714 9.205 45.700 1.00 55.19 93 VAL A N 1
ATOM 687 C CA . VAL A 1 93 ? -14.258 9.877 44.472 1.00 55.19 93 VAL A CA 1
ATOM 688 C C . VAL A 1 93 ? -13.625 8.831 43.552 1.00 55.19 93 VAL A C 1
ATOM 690 O O . VAL A 1 93 ? -12.727 8.101 43.971 1.00 55.19 93 VAL A O 1
ATOM 693 N N . PHE A 1 94 ? -14.095 8.739 42.306 1.00 53.50 94 PHE A N 1
ATOM 694 C CA . PHE A 1 94 ? -13.516 7.838 41.310 1.00 53.50 94 PHE A CA 1
ATOM 695 C C . PHE A 1 94 ? -12.180 8.404 40.801 1.00 53.50 94 PHE A C 1
ATOM 697 O O . PHE A 1 94 ? -12.147 9.573 40.411 1.00 53.50 94 PHE A O 1
ATOM 704 N N . PRO A 1 95 ? -11.087 7.621 40.758 1.00 49.62 95 PRO A N 1
ATOM 705 C CA . PRO A 1 95 ? -9.923 8.0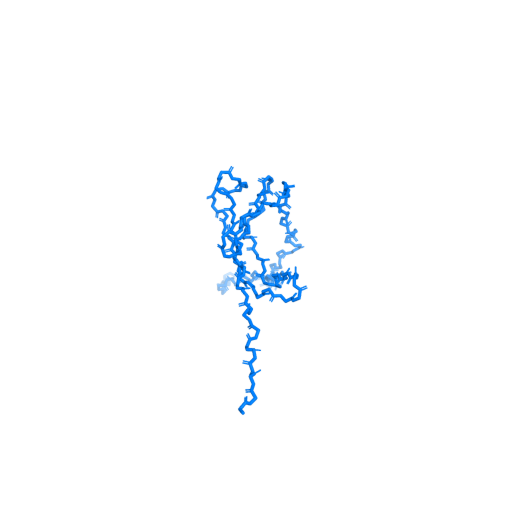08 39.969 1.00 49.62 95 PRO A CA 1
ATOM 706 C C . PRO A 1 95 ? -10.278 7.998 38.471 1.00 49.62 95 PRO A C 1
ATOM 708 O O . PRO A 1 95 ? -11.202 7.295 38.054 1.00 49.62 95 PRO A O 1
ATOM 711 N N . SER A 1 96 ? -9.551 8.780 37.667 1.00 48.56 96 SER A N 1
ATOM 712 C CA . SER A 1 96 ? -9.733 8.869 36.213 1.00 48.56 96 SER A CA 1
ATOM 713 C C . SER A 1 96 ? -9.807 7.480 35.573 1.00 48.56 96 SER A C 1
ATOM 715 O O . SER A 1 96 ? -8.907 6.660 35.744 1.00 48.56 96 SER A O 1
ATOM 717 N N . ILE A 1 97 ? -10.887 7.213 34.838 1.00 56.22 97 ILE A N 1
ATOM 718 C CA . ILE A 1 97 ? -11.058 5.966 34.090 1.00 56.22 97 ILE A CA 1
ATOM 719 C C . ILE A 1 97 ? -10.104 6.017 32.892 1.00 56.22 97 ILE A C 1
ATOM 721 O O . ILE A 1 97 ? -10.198 6.926 32.069 1.00 56.22 97 ILE A O 1
ATOM 725 N N . VAL A 1 98 ? -9.191 5.052 32.795 1.00 50.28 98 VAL A N 1
ATOM 726 C CA . VAL A 1 98 ? -8.313 4.880 31.630 1.00 50.28 98 VAL A CA 1
ATOM 727 C C . VAL A 1 98 ? -8.976 3.874 30.691 1.00 50.28 98 VAL A C 1
ATOM 729 O O . VAL A 1 98 ? -9.214 2.730 31.075 1.00 50.28 98 VAL A O 1
ATOM 732 N N . VAL A 1 99 ? -9.316 4.312 29.478 1.00 47.47 99 VAL A N 1
ATOM 733 C CA . VAL A 1 99 ? -9.766 3.432 28.392 1.00 47.47 99 VAL A CA 1
ATOM 734 C C . VAL A 1 99 ? -8.539 3.095 27.557 1.00 47.47 99 VAL A C 1
ATOM 736 O O . VAL A 1 99 ? -7.977 3.978 26.915 1.00 47.47 99 VAL A O 1
ATOM 739 N N . GLU A 1 100 ? -8.109 1.838 27.579 1.00 52.34 100 GLU A N 1
ATOM 740 C CA . GLU A 1 100 ? -7.057 1.351 26.690 1.00 52.34 100 GLU A CA 1
ATOM 741 C C . GLU A 1 100 ? -7.716 0.693 25.475 1.00 52.34 100 GLU A C 1
ATOM 743 O O . GLU A 1 100 ? -8.479 -0.268 25.601 1.00 52.34 100 GLU A O 1
ATOM 748 N N . VAL A 1 101 ? -7.467 1.251 24.292 1.00 46.66 101 VAL A N 1
ATOM 749 C CA . VAL A 1 101 ? -7.845 0.627 23.023 1.00 46.66 101 VAL A CA 1
ATOM 750 C C . VAL A 1 101 ? -6.677 -0.263 22.622 1.00 46.66 101 VAL A C 1
ATOM 752 O O . VAL A 1 101 ? -5.607 0.244 22.299 1.00 46.66 101 VAL A O 1
ATOM 755 N N . LEU A 1 102 ? -6.864 -1.581 22.680 1.00 44.41 102 LEU A N 1
ATOM 756 C CA . LEU A 1 102 ? -5.859 -2.519 22.195 1.00 44.41 102 LEU A CA 1
ATOM 757 C C . LEU A 1 102 ? -6.047 -2.706 20.684 1.00 44.41 102 LEU A C 1
ATOM 759 O O . LEU A 1 102 ? -7.030 -3.316 20.262 1.00 44.41 102 LEU A O 1
ATOM 763 N N . ASP A 1 103 ? -5.117 -2.167 19.896 1.00 46.47 103 ASP A N 1
ATOM 764 C CA . ASP A 1 103 ? -5.010 -2.430 18.461 1.00 46.47 103 ASP A CA 1
ATOM 765 C C . ASP A 1 103 ? -4.184 -3.708 18.252 1.00 46.47 103 ASP A C 1
ATOM 767 O O . ASP A 1 103 ? -3.053 -3.809 18.727 1.00 46.47 103 ASP A O 1
ATOM 771 N N . VAL A 1 104 ? -4.775 -4.712 17.608 1.00 43.56 104 VAL A N 1
ATOM 772 C CA . VAL A 1 104 ? -4.087 -5.944 17.192 1.00 43.56 104 VAL A CA 1
ATOM 773 C C . VAL A 1 104 ? -4.419 -6.218 15.728 1.00 43.56 104 VAL A C 1
ATOM 775 O O . VAL A 1 104 ? -5.119 -7.178 15.400 1.00 43.56 104 VAL A O 1
ATOM 778 N N . GLY A 1 105 ? -3.968 -5.301 14.872 1.00 45.69 105 GLY A N 1
ATOM 779 C CA . GLY A 1 105 ? -3.765 -5.535 13.442 1.00 45.69 105 GLY A CA 1
ATOM 780 C C . GLY A 1 105 ? -2.440 -6.229 13.166 1.00 45.69 105 GLY A C 1
ATOM 781 O O . GLY A 1 105 ? -1.444 -5.883 13.841 1.00 45.69 105 GLY A O 1
#

Organism: NCBI:txid233186